Protein AF-A0A967H856-F1 (afdb_monomer_lite)

Secondary structure (DSSP, 8-state):
---HHHHHHHTT--TTS--EEEE-S-GGGS-HHHHHHHHHHHHHHSPTT-EEEE--PPTTS--

Radius of gyration: 13.35 Å; chains: 1; bounding box: 32×23×29 Å

Structure (mmCIF, N/CA/C/O backbone):
data_AF-A0A967H856-F1
#
_entry.id   AF-A0A967H856-F1
#
loop_
_atom_site.group_PDB
_atom_site.id
_atom_site.type_symbol
_atom_site.label_atom_id
_atom_site.label_alt_id
_atom_site.label_comp_id
_atom_site.label_asym_id
_atom_site.label_entity_id
_atom_site.label_seq_id
_atom_site.pdbx_PDB_ins_code
_atom_site.Cartn_x
_atom_site.Cartn_y
_atom_site.Cartn_z
_atom_site.occupancy
_atom_site.B_iso_or_equiv
_atom_site.auth_seq_id
_atom_site.auth_comp_id
_atom_site.auth_asym_id
_atom_site.auth_atom_id
_atom_site.pdbx_PDB_model_num
ATOM 1 N N . HIS A 1 1 ? 6.399 -14.804 11.775 1.00 54.88 1 HIS A N 1
ATOM 2 C CA . HIS A 1 1 ? 5.459 -13.941 11.039 1.00 54.88 1 HIS A CA 1
ATOM 3 C C . HIS A 1 1 ? 6.176 -13.536 9.771 1.00 54.88 1 HIS A C 1
ATOM 5 O O . HIS A 1 1 ? 7.283 -13.022 9.888 1.00 54.88 1 HIS A O 1
ATOM 11 N N . ASP A 1 2 ? 5.623 -13.861 8.608 1.00 60.94 2 ASP A N 1
ATOM 12 C CA . ASP A 1 2 ? 6.274 -13.561 7.334 1.00 60.94 2 ASP A CA 1
ATOM 13 C C . ASP A 1 2 ? 6.179 -12.061 7.053 1.00 60.94 2 ASP A C 1
ATOM 15 O O . ASP A 1 2 ? 5.109 -11.463 7.182 1.00 60.94 2 ASP A O 1
ATOM 19 N N . ASP A 1 3 ? 7.302 -11.433 6.701 1.00 84.31 3 ASP A N 1
ATOM 20 C CA . ASP A 1 3 ? 7.284 -10.044 6.248 1.00 84.31 3 ASP A CA 1
ATOM 21 C C . ASP A 1 3 ? 6.697 -10.009 4.834 1.00 84.31 3 ASP A C 1
ATOM 23 O O . ASP A 1 3 ? 7.343 -10.419 3.867 1.00 84.31 3 ASP A O 1
ATOM 27 N N . LEU A 1 4 ? 5.469 -9.498 4.715 1.00 82.62 4 LEU A N 1
ATOM 28 C CA . LEU A 1 4 ? 4.748 -9.352 3.449 1.00 82.62 4 LEU A CA 1
ATOM 29 C C . LEU A 1 4 ? 5.600 -8.694 2.353 1.00 82.62 4 LEU A C 1
ATOM 31 O O . LEU A 1 4 ? 5.487 -9.057 1.185 1.00 82.62 4 LEU A O 1
ATOM 35 N N . ARG A 1 5 ? 6.472 -7.741 2.703 1.00 83.94 5 ARG A N 1
ATOM 36 C CA . ARG A 1 5 ? 7.322 -7.046 1.725 1.00 83.94 5 ARG A CA 1
ATOM 37 C C . ARG A 1 5 ? 8.345 -7.993 1.117 1.00 83.94 5 ARG A C 1
ATOM 39 O O . ARG A 1 5 ? 8.576 -7.948 -0.088 1.00 83.94 5 ARG A O 1
ATOM 46 N N . MET A 1 6 ? 8.943 -8.836 1.956 1.00 87.06 6 MET A N 1
ATOM 47 C CA . MET A 1 6 ? 9.909 -9.842 1.526 1.00 87.06 6 MET A CA 1
ATOM 48 C C . MET A 1 6 ? 9.229 -10.915 0.682 1.00 87.06 6 MET A C 1
ATOM 50 O O . MET A 1 6 ? 9.758 -11.268 -0.368 1.00 87.06 6 MET A O 1
ATOM 54 N N . ALA A 1 7 ? 8.039 -11.365 1.091 1.00 91.25 7 ALA 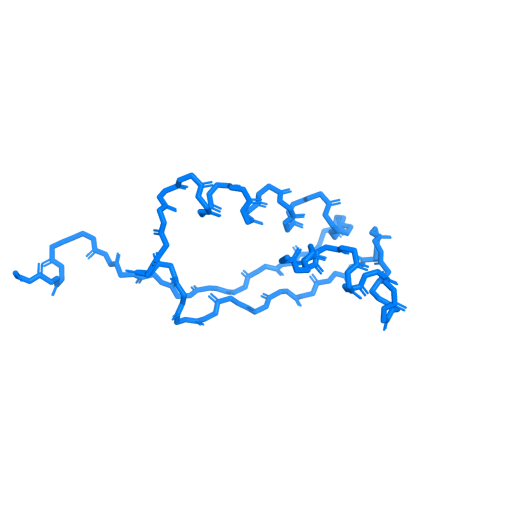A N 1
ATOM 55 C CA . ALA A 1 7 ? 7.255 -12.342 0.338 1.00 91.25 7 ALA A CA 1
ATOM 56 C C . ALA A 1 7 ? 6.866 -11.818 -1.055 1.00 91.25 7 ALA A C 1
ATOM 58 O O . ALA A 1 7 ? 7.089 -12.500 -2.047 1.00 91.25 7 ALA A O 1
ATOM 59 N N . LEU A 1 8 ? 6.386 -10.571 -1.154 1.00 90.56 8 LEU A N 1
ATOM 60 C CA . LEU A 1 8 ? 6.050 -9.954 -2.441 1.00 90.56 8 LEU A CA 1
ATOM 61 C C . LEU A 1 8 ? 7.250 -9.931 -3.394 1.00 90.56 8 LEU A C 1
ATOM 63 O O . LEU A 1 8 ? 7.113 -10.298 -4.558 1.00 90.56 8 LEU A O 1
ATOM 67 N N . VAL A 1 9 ? 8.422 -9.496 -2.917 1.00 90.94 9 VAL A N 1
ATOM 68 C CA . VAL A 1 9 ? 9.642 -9.449 -3.743 1.00 90.94 9 VAL A CA 1
ATOM 69 C C . VAL A 1 9 ? 10.086 -10.853 -4.153 1.00 90.94 9 VAL A C 1
ATOM 71 O O . VAL A 1 9 ? 10.468 -11.044 -5.306 1.00 90.94 9 VAL A O 1
ATOM 74 N N . ALA A 1 10 ? 10.015 -11.825 -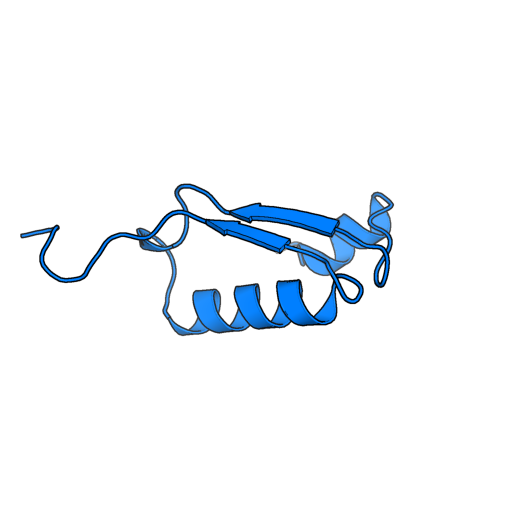3.239 1.00 93.56 10 ALA A N 1
ATOM 75 C CA . ALA A 1 10 ? 10.341 -13.219 -3.533 1.00 93.56 10 ALA A CA 1
ATOM 76 C C . ALA A 1 10 ? 9.430 -13.810 -4.625 1.00 93.56 10 ALA A C 1
ATOM 78 O O . ALA A 1 10 ? 9.922 -14.522 -5.497 1.00 93.56 10 ALA A O 1
ATOM 79 N N . ASP A 1 11 ? 8.153 -13.424 -4.643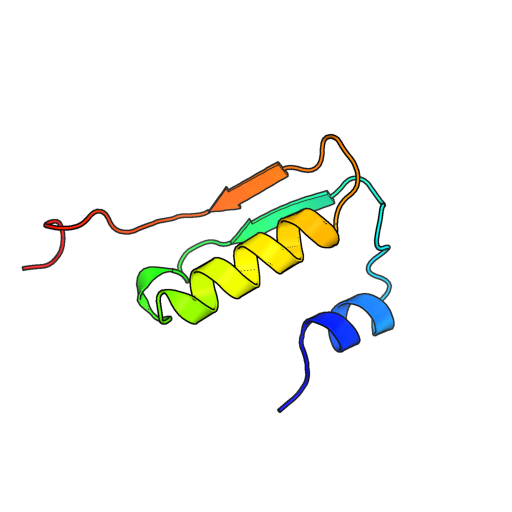 1.00 94.38 11 ASP A N 1
ATOM 80 C CA . ASP A 1 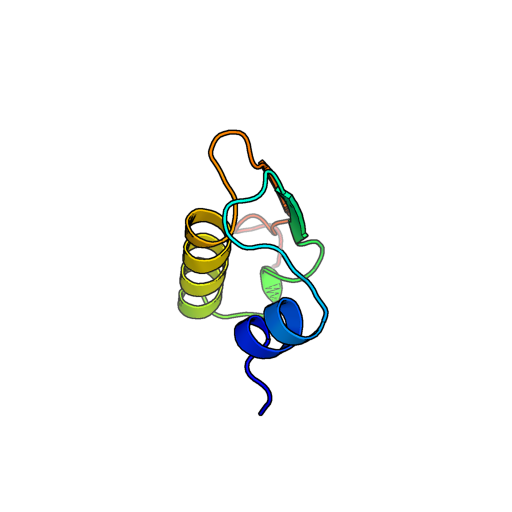11 ? 7.161 -13.855 -5.637 1.00 94.38 11 ASP A CA 1
ATOM 81 C C . ASP A 1 11 ? 7.144 -12.988 -6.914 1.00 94.38 11 ASP A C 1
ATOM 83 O O . ASP A 1 11 ? 6.245 -13.097 -7.750 1.00 94.38 11 ASP A O 1
ATOM 87 N N . GLY A 1 12 ? 8.154 -12.134 -7.112 1.00 94.62 12 GLY A N 1
ATOM 88 C CA . GLY A 1 12 ? 8.363 -11.414 -8.372 1.00 94.62 12 GLY A CA 1
ATOM 89 C C . GLY A 1 12 ? 7.773 -10.006 -8.428 1.00 94.62 12 GLY A C 1
ATOM 90 O O . GLY A 1 12 ? 7.750 -9.394 -9.499 1.00 94.62 12 GLY A O 1
ATOM 91 N N . PHE A 1 13 ? 7.341 -9.438 -7.299 1.00 94.06 13 PHE A N 1
ATOM 92 C CA . PHE A 1 13 ? 7.012 -8.017 -7.240 1.00 94.06 13 PHE A CA 1
ATOM 93 C C . PHE A 1 13 ? 8.244 -7.153 -7.557 1.00 94.06 13 PHE A C 1
ATOM 95 O O . PHE A 1 13 ? 9.230 -7.120 -6.815 1.00 94.06 13 PHE A O 1
ATOM 102 N N . GLN A 1 14 ? 8.165 -6.398 -8.653 1.00 94.06 14 GLN A N 1
ATOM 103 C CA . GLN A 1 14 ? 9.244 -5.528 -9.112 1.00 94.06 14 GLN A CA 1
ATOM 104 C C . GLN A 1 14 ? 9.168 -4.159 -8.428 1.00 94.06 14 GLN A C 1
ATOM 106 O O . GLN A 1 14 ? 8.388 -3.285 -8.818 1.00 94.06 14 GLN A O 1
ATOM 111 N N . ARG A 1 15 ? 10.013 -3.940 -7.416 1.00 92.19 15 ARG A N 1
ATOM 112 C CA . ARG A 1 15 ? 10.149 -2.613 -6.797 1.00 92.19 15 ARG A CA 1
ATOM 113 C C . ARG A 1 15 ? 10.603 -1.580 -7.826 1.00 92.19 15 ARG A C 1
ATOM 115 O O . ARG A 1 15 ? 11.467 -1.854 -8.653 1.00 92.19 15 ARG A O 1
ATOM 122 N N . GLY A 1 16 ? 10.034 -0.381 -7.754 1.00 93.12 16 GLY A N 1
ATOM 123 C CA . GLY A 1 16 ? 10.339 0.700 -8.690 1.00 93.12 16 GLY A CA 1
ATOM 124 C C . GLY A 1 16 ? 9.699 0.536 -10.072 1.00 93.12 16 GLY A C 1
ATOM 125 O O . GLY A 1 16 ? 9.910 1.394 -10.924 1.00 93.12 16 GLY A O 1
ATOM 126 N N . ALA A 1 17 ? 8.890 -0.504 -10.300 1.00 95.19 17 ALA A N 1
ATOM 127 C CA . ALA A 1 17 ? 7.969 -0.551 -11.429 1.00 95.19 17 ALA A CA 1
ATOM 128 C C . ALA A 1 17 ? 6.703 0.261 -11.117 1.00 95.19 17 ALA A C 1
ATOM 130 O O . ALA A 1 17 ? 6.347 0.491 -9.956 1.00 95.19 17 ALA A O 1
ATOM 131 N N . ARG A 1 18 ? 6.022 0.744 -12.160 1.00 97.12 18 ARG A N 1
ATOM 132 C CA . ARG A 1 18 ? 4.742 1.432 -11.985 1.00 97.12 18 ARG A CA 1
ATOM 133 C C . ARG A 1 18 ? 3.689 0.417 -11.544 1.00 97.12 18 ARG A C 1
ATOM 135 O O . ARG A 1 18 ? 3.378 -0.502 -12.295 1.00 97.12 18 ARG A O 1
ATOM 142 N N . THR A 1 19 ? 3.099 0.645 -10.377 1.00 97.06 19 THR A N 1
ATOM 143 C CA . THR A 1 19 ? 2.215 -0.325 -9.722 1.00 97.06 19 THR A CA 1
ATOM 144 C C . THR A 1 19 ? 0.867 0.297 -9.383 1.00 97.06 19 THR A C 1
ATOM 146 O O . THR A 1 19 ? 0.769 1.466 -8.999 1.00 97.06 19 THR A O 1
ATOM 149 N N . PHE A 1 20 ? -0.189 -0.499 -9.522 1.00 97.12 20 PHE A N 1
ATOM 150 C CA . PHE A 1 20 ? -1.497 -0.197 -8.961 1.00 97.12 20 PHE A CA 1
ATOM 151 C C . PHE A 1 20 ? -1.723 -1.068 -7.722 1.00 97.12 20 PHE A C 1
ATOM 153 O O . PHE A 1 20 ? -1.685 -2.291 -7.819 1.00 97.12 20 PHE A O 1
ATOM 160 N N . PHE A 1 21 ? -1.945 -0.440 -6.570 1.00 96.69 21 PHE A N 1
ATOM 161 C CA . PHE A 1 21 ? -2.208 -1.120 -5.302 1.00 96.69 21 PHE A CA 1
ATOM 162 C C . PHE A 1 21 ? -3.707 -1.071 -4.989 1.00 96.69 21 PHE A C 1
ATOM 164 O O . PHE A 1 21 ? -4.308 0.003 -5.033 1.00 96.69 21 PHE A O 1
ATOM 171 N N . ALA A 1 22 ? -4.294 -2.214 -4.640 1.00 96.38 22 ALA A N 1
ATOM 172 C CA . ALA A 1 22 ? -5.653 -2.298 -4.112 1.00 96.38 22 ALA A CA 1
ATOM 173 C C . ALA A 1 22 ? -5.588 -2.631 -2.619 1.00 96.38 22 ALA A C 1
ATOM 175 O O . ALA A 1 22 ? -4.975 -3.627 -2.231 1.00 96.38 22 ALA A O 1
ATOM 176 N N . TRP A 1 23 ? -6.197 -1.790 -1.788 1.00 96.12 23 TRP A N 1
ATOM 177 C CA . TRP A 1 23 ? -6.171 -1.926 -0.335 1.00 96.12 23 TRP A CA 1
ATOM 178 C C . TRP A 1 23 ? -7.563 -1.698 0.257 1.00 96.12 23 TRP A C 1
ATOM 180 O O . TRP A 1 23 ? -7.868 -0.680 0.872 1.00 96.12 23 TRP A O 1
ATOM 190 N N . GLU A 1 24 ? -8.438 -2.668 0.026 1.00 96.88 24 GLU A N 1
ATOM 191 C CA . GLU A 1 24 ? -9.866 -2.575 0.327 1.00 96.88 24 GLU A CA 1
ATOM 192 C C . GLU A 1 24 ? -10.230 -3.388 1.571 1.00 96.88 24 GLU A C 1
ATOM 194 O O . GLU A 1 24 ? -9.725 -4.488 1.784 1.00 96.88 24 GLU A O 1
ATOM 199 N N . GLY A 1 25 ? -11.124 -2.852 2.398 1.00 94.69 25 GLY A N 1
ATOM 200 C CA . GLY A 1 25 ? -11.674 -3.540 3.560 1.00 94.69 25 GLY A CA 1
ATOM 201 C C . GLY A 1 25 ? -10.678 -3.798 4.690 1.00 94.69 25 GLY A C 1
ATOM 202 O O . GLY A 1 25 ? -10.933 -4.677 5.506 1.00 94.69 25 GLY A O 1
ATOM 203 N N . VAL A 1 26 ? -9.579 -3.041 4.803 1.00 94.94 26 VAL A N 1
ATOM 204 C CA . VAL A 1 26 ? -8.542 -3.296 5.830 1.00 94.94 26 VAL A CA 1
ATOM 205 C C . VAL A 1 26 ? -8.423 -2.201 6.888 1.00 94.94 26 VAL A C 1
ATOM 207 O O . VAL A 1 26 ? -8.238 -2.511 8.064 1.00 94.94 26 VAL A O 1
ATOM 210 N N . THR A 1 27 ? -8.512 -0.923 6.509 1.00 94.31 27 THR A N 1
ATOM 211 C CA . THR A 1 27 ? -8.082 0.193 7.373 1.00 94.31 27 THR A CA 1
ATOM 212 C C . THR A 1 27 ? -8.800 0.254 8.725 1.00 94.31 27 THR A C 1
ATOM 214 O O . THR A 1 27 ? -8.239 0.784 9.675 1.00 94.31 27 THR A O 1
ATOM 217 N N . GLN A 1 28 ? -10.023 -0.283 8.836 1.00 92.62 28 GLN A N 1
ATOM 218 C CA . GLN A 1 28 ? -10.795 -0.289 10.089 1.00 92.62 28 GLN A CA 1
ATOM 219 C C . GLN A 1 28 ? -10.373 -1.366 11.104 1.00 92.62 28 GLN A C 1
ATOM 221 O O . GLN A 1 28 ? -10.892 -1.376 12.216 1.00 92.62 28 GLN A O 1
ATOM 226 N N . TYR A 1 29 ? -9.454 -2.267 10.748 1.00 93.69 29 TYR A N 1
ATOM 227 C CA . TYR A 1 29 ? -9.005 -3.363 11.621 1.00 93.69 29 TYR A CA 1
ATOM 228 C C . TYR A 1 29 ? -7.579 -3.196 12.140 1.00 93.69 29 TYR A C 1
ATOM 230 O O . TYR A 1 29 ? -7.108 -4.015 12.927 1.00 93.69 29 TYR A O 1
ATOM 238 N N . ILE A 1 30 ? -6.869 -2.167 11.686 1.00 93.31 30 ILE A N 1
ATOM 239 C CA . ILE A 1 30 ? -5.456 -1.984 11.996 1.00 93.31 30 ILE A CA 1
ATOM 240 C C . ILE A 1 30 ? -5.221 -0.648 12.692 1.00 93.31 30 ILE A C 1
ATOM 242 O O . ILE A 1 30 ? -5.997 0.299 12.568 1.00 93.31 30 ILE A O 1
ATOM 246 N N . SER A 1 31 ? -4.128 -0.569 13.447 1.00 94.81 31 SER A N 1
ATOM 247 C CA . SER A 1 31 ? -3.761 0.660 14.142 1.00 94.81 31 SER A CA 1
ATOM 248 C C . SER A 1 31 ? -3.381 1.769 13.156 1.00 94.81 31 SER A C 1
ATOM 250 O O . SER A 1 31 ? -2.951 1.511 12.030 1.00 94.81 31 SER A O 1
ATOM 252 N N . ARG A 1 32 ? -3.442 3.027 13.611 1.00 93.31 32 ARG A N 1
ATOM 253 C CA . ARG A 1 32 ? -2.919 4.176 12.851 1.00 93.31 32 ARG A CA 1
ATOM 254 C C . ARG A 1 32 ? -1.465 3.964 12.419 1.00 93.31 32 ARG A C 1
ATOM 256 O O . ARG A 1 32 ? -1.135 4.204 11.268 1.00 93.31 32 ARG A O 1
ATOM 263 N N . GLN A 1 33 ? -0.630 3.435 13.312 1.00 95.88 33 GLN A N 1
ATOM 264 C CA . GLN A 1 33 ? 0.766 3.125 13.002 1.00 95.88 33 GLN A CA 1
ATOM 265 C C . GLN A 1 33 ? 0.893 2.118 11.849 1.00 95.88 33 GLN A C 1
ATOM 267 O O . GLN A 1 33 ? 1.752 2.274 10.984 1.00 95.88 33 GLN A O 1
ATOM 272 N N . ALA A 1 34 ? 0.036 1.094 11.812 1.00 93.62 34 ALA A N 1
ATOM 273 C CA . ALA A 1 34 ? 0.027 0.117 10.730 1.00 93.62 34 ALA A CA 1
ATOM 274 C C . ALA A 1 34 ? -0.473 0.725 9.406 1.00 93.62 34 ALA A C 1
ATOM 276 O O . ALA A 1 34 ? 0.047 0.372 8.344 1.00 93.62 34 ALA A O 1
ATOM 277 N N . ILE A 1 35 ? -1.419 1.672 9.457 1.00 94.88 35 ILE A N 1
ATOM 278 C CA . ILE A 1 35 ? -1.851 2.447 8.283 1.00 94.88 35 ILE A CA 1
ATOM 279 C C . ILE A 1 35 ? -0.675 3.246 7.717 1.00 94.88 35 ILE A C 1
ATOM 281 O O . ILE A 1 35 ? -0.352 3.106 6.536 1.00 94.88 35 ILE A O 1
ATOM 285 N N . ASP A 1 36 ? -0.000 4.027 8.562 1.00 95.19 36 ASP A N 1
ATOM 286 C CA . ASP A 1 36 ? 1.122 4.876 8.154 1.00 95.19 36 ASP A CA 1
ATOM 287 C C . ASP A 1 36 ? 2.270 4.032 7.575 1.00 95.19 36 ASP A C 1
ATOM 289 O O . ASP A 1 36 ? 2.812 4.346 6.513 1.00 95.19 36 ASP A O 1
ATOM 293 N N . ALA A 1 37 ? 2.587 2.898 8.210 1.00 93.81 37 ALA A N 1
ATOM 294 C CA . ALA A 1 37 ? 3.600 1.964 7.722 1.00 93.81 37 ALA A CA 1
ATOM 295 C C . ALA A 1 37 ? 3.230 1.324 6.370 1.00 93.81 37 ALA A C 1
ATOM 297 O O . ALA A 1 37 ? 4.114 1.061 5.547 1.00 93.81 37 ALA A O 1
ATOM 298 N N . THR A 1 38 ? 1.940 1.073 6.126 1.00 93.31 38 THR A N 1
ATOM 299 C CA . THR A 1 38 ? 1.445 0.524 4.853 1.00 93.31 38 THR A CA 1
ATOM 300 C C . THR A 1 38 ? 1.547 1.558 3.739 1.00 93.31 38 THR A C 1
ATOM 302 O O . THR A 1 38 ? 2.082 1.262 2.670 1.00 93.31 38 THR A O 1
ATOM 305 N N . LEU A 1 39 ? 1.114 2.793 3.996 1.00 94.06 39 LEU A N 1
ATOM 306 C CA . LEU A 1 39 ? 1.215 3.886 3.027 1.00 94.06 39 LEU A CA 1
ATOM 307 C C . LEU A 1 39 ? 2.677 4.231 2.704 1.00 94.06 39 LEU A C 1
ATOM 309 O O . LEU A 1 39 ? 3.012 4.421 1.534 1.00 94.06 39 LEU A O 1
ATOM 313 N N . ALA A 1 40 ? 3.564 4.237 3.704 1.00 94.06 40 ALA A N 1
ATOM 314 C CA . ALA A 1 40 ? 5.001 4.433 3.498 1.00 94.06 40 ALA A CA 1
ATOM 315 C C . ALA A 1 40 ? 5.621 3.317 2.640 1.00 94.06 40 ALA A C 1
ATOM 317 O O . ALA A 1 40 ? 6.455 3.576 1.765 1.00 94.06 40 ALA A O 1
ATOM 318 N N . PHE A 1 41 ? 5.193 2.068 2.844 1.00 91.94 41 PHE A N 1
ATOM 319 C CA . PHE A 1 41 ? 5.600 0.968 1.978 1.00 91.94 41 PHE A CA 1
ATOM 320 C C . PHE A 1 41 ? 5.116 1.180 0.541 1.00 91.94 41 PHE A C 1
ATOM 322 O O . PHE A 1 41 ? 5.939 1.166 -0.366 1.00 91.94 41 PHE A O 1
ATOM 329 N N . ILE A 1 42 ? 3.825 1.447 0.329 1.00 93.31 42 ILE A N 1
ATOM 330 C CA . ILE A 1 42 ? 3.251 1.691 -1.006 1.00 93.31 42 ILE A CA 1
ATOM 331 C C . ILE A 1 42 ? 4.014 2.806 -1.736 1.00 93.31 42 ILE A C 1
ATOM 333 O O . ILE A 1 42 ? 4.425 2.628 -2.886 1.00 93.31 42 ILE A O 1
ATOM 337 N N . GLY A 1 43 ? 4.269 3.924 -1.048 1.00 93.12 43 GLY A N 1
ATOM 338 C CA . GLY A 1 43 ? 4.995 5.067 -1.602 1.00 93.12 43 GLY A CA 1
ATOM 339 C C . GLY A 1 43 ? 6.454 4.770 -1.961 1.00 93.12 43 GLY A C 1
ATOM 340 O O . GLY A 1 43 ? 6.971 5.347 -2.911 1.00 93.12 43 GLY A O 1
ATOM 341 N N . SER A 1 44 ? 7.112 3.852 -1.247 1.00 93.06 44 SER A N 1
ATOM 342 C CA . SER A 1 44 ? 8.505 3.447 -1.512 1.00 93.06 44 SER A CA 1
ATOM 343 C C . SER A 1 44 ? 8.640 2.192 -2.385 1.00 93.06 44 SER A C 1
ATOM 345 O O . SER A 1 44 ? 9.754 1.786 -2.732 1.00 93.06 44 SER A O 1
ATOM 347 N N . ALA A 1 45 ? 7.530 1.527 -2.703 1.00 93.19 45 ALA A N 1
ATOM 348 C CA . ALA A 1 45 ? 7.510 0.280 -3.456 1.00 93.19 45 ALA A CA 1
ATOM 349 C C . ALA A 1 45 ? 7.304 0.509 -4.959 1.00 93.19 45 ALA A C 1
ATOM 351 O O . ALA A 1 45 ? 7.948 -0.167 -5.762 1.00 93.19 45 ALA A O 1
ATOM 352 N N . GLY A 1 46 ? 6.426 1.440 -5.341 1.00 92.50 46 GLY A N 1
ATOM 353 C CA . GLY A 1 46 ? 6.133 1.758 -6.741 1.00 92.50 46 GLY A CA 1
ATOM 354 C C . GLY A 1 46 ? 7.009 2.873 -7.325 1.00 92.50 46 GLY A C 1
ATOM 355 O O . GLY A 1 46 ? 7.569 3.691 -6.600 1.00 92.50 46 GLY A O 1
ATOM 356 N N . ALA A 1 47 ? 7.092 2.941 -8.654 1.00 96.06 47 ALA A N 1
ATOM 357 C CA . ALA A 1 47 ? 7.669 4.084 -9.370 1.00 96.06 47 ALA A CA 1
ATOM 358 C C . ALA A 1 47 ? 6.745 5.312 -9.345 1.00 96.06 47 ALA A C 1
ATOM 360 O O . ALA A 1 47 ? 5.553 5.213 -9.028 1.00 96.06 47 ALA A O 1
ATOM 361 N N . ALA A 1 48 ? 7.262 6.457 -9.799 1.00 95.06 48 ALA A N 1
ATOM 362 C CA . ALA A 1 48 ? 6.439 7.620 -10.120 1.00 95.06 48 ALA A CA 1
ATOM 363 C C . ALA A 1 48 ? 5.265 7.237 -11.047 1.00 95.06 48 ALA A C 1
ATOM 365 O O . ALA A 1 48 ? 5.408 6.455 -11.987 1.00 95.06 48 ALA A O 1
ATOM 366 N N . GLY A 1 49 ? 4.076 7.771 -10.756 1.00 95.75 49 GLY A N 1
ATOM 367 C CA . GLY A 1 49 ? 2.845 7.441 -11.480 1.00 95.75 49 GLY A CA 1
ATOM 368 C C . GLY A 1 49 ? 2.131 6.168 -11.008 1.00 95.75 49 GLY A C 1
ATOM 369 O O . GLY A 1 49 ? 1.081 5.837 -11.571 1.00 95.75 49 GLY A O 1
ATOM 370 N N . SER A 1 50 ? 2.659 5.473 -9.995 1.00 97.44 50 SER A N 1
ATOM 371 C CA . SER A 1 50 ? 1.928 4.436 -9.254 1.00 97.44 50 SER A CA 1
ATOM 372 C C . SER A 1 50 ? 0.710 5.027 -8.543 1.00 97.44 50 SER A C 1
ATOM 374 O O . SER A 1 50 ? 0.672 6.221 -8.237 1.00 97.44 50 SER A O 1
ATO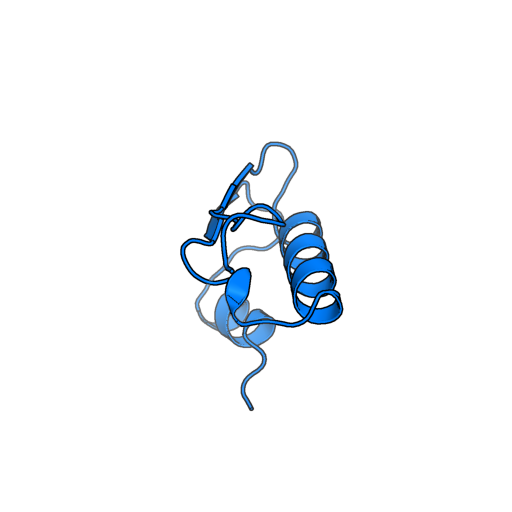M 376 N N . ARG A 1 51 ? -0.314 4.206 -8.304 1.00 97.12 51 ARG A N 1
ATOM 377 C CA . ARG A 1 51 ? -1.571 4.643 -7.675 1.00 97.12 51 ARG A CA 1
ATOM 378 C C . ARG A 1 51 ? -2.043 3.610 -6.663 1.00 97.12 51 ARG A C 1
ATOM 380 O O . ARG A 1 51 ? -1.773 2.425 -6.825 1.00 97.12 51 ARG A O 1
ATOM 387 N N . VAL A 1 52 ? -2.781 4.065 -5.658 1.00 97.00 52 VAL A N 1
ATOM 388 C CA . VAL A 1 52 ? -3.472 3.207 -4.694 1.00 97.00 52 VAL A CA 1
ATOM 389 C C . VAL A 1 52 ? -4.959 3.541 -4.692 1.00 97.00 52 VAL A C 1
ATOM 391 O O . VAL A 1 52 ? -5.326 4.718 -4.690 1.00 97.00 52 VAL A O 1
ATOM 394 N N . ALA A 1 53 ? -5.792 2.507 -4.713 1.00 97.69 53 ALA A N 1
ATOM 395 C CA . ALA A 1 53 ? -7.198 2.575 -4.338 1.00 97.69 53 ALA A CA 1
ATOM 396 C C . ALA A 1 53 ? -7.358 1.900 -2.972 1.00 97.69 53 ALA A C 1
ATOM 398 O O . ALA A 1 53 ? -6.762 0.845 -2.735 1.00 97.69 53 ALA A O 1
ATOM 399 N N . PHE A 1 54 ? -8.083 2.550 -2.065 1.00 96.50 54 PHE A N 1
ATOM 400 C CA . PHE A 1 54 ? -8.352 2.016 -0.737 1.00 96.50 54 PHE A CA 1
ATOM 401 C C . PHE A 1 54 ? -9.707 2.494 -0.211 1.00 96.50 54 PHE A C 1
ATOM 403 O O . PHE A 1 54 ? -10.119 3.631 -0.462 1.00 96.50 54 PHE A O 1
ATOM 410 N N . SER A 1 55 ? -10.356 1.654 0.590 1.00 95.06 55 SER A N 1
ATOM 411 C CA . SER A 1 55 ? -11.532 2.020 1.384 1.00 95.06 55 SER A CA 1
ATOM 412 C C . SER A 1 55 ? -11.114 2.561 2.745 1.00 95.06 55 SER A C 1
ATOM 414 O O . SER A 1 55 ? -10.161 2.055 3.338 1.00 95.06 55 SER A O 1
ATOM 416 N N . TYR A 1 56 ? -11.893 3.484 3.304 1.00 92.81 56 TYR A N 1
ATOM 417 C CA . TYR A 1 56 ? -11.772 3.870 4.706 1.00 92.81 56 TYR A CA 1
ATOM 418 C C . TYR A 1 56 ? -13.140 4.106 5.340 1.00 92.81 56 TYR A C 1
ATOM 420 O O . TYR A 1 56 ? -14.091 4.528 4.681 1.00 92.81 56 TYR A O 1
ATOM 428 N N .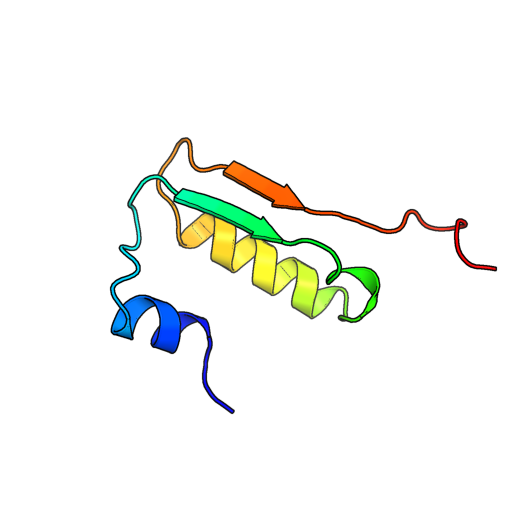 VAL A 1 57 ? -13.222 3.873 6.649 1.00 90.25 57 VAL A N 1
ATOM 429 C CA . VAL A 1 57 ? -14.389 4.247 7.450 1.00 90.25 57 VAL A CA 1
ATOM 430 C C . VAL A 1 57 ? -14.158 5.649 7.998 1.00 90.25 57 VAL A C 1
ATOM 432 O O . VAL A 1 57 ? -13.158 5.918 8.667 1.00 90.25 57 VAL A O 1
ATOM 435 N N . ARG A 1 58 ? -15.074 6.571 7.699 1.00 87.38 58 ARG A N 1
ATOM 436 C CA . ARG A 1 58 ? -15.016 7.934 8.232 1.00 87.38 58 ARG A CA 1
ATOM 437 C C . ARG A 1 58 ? -15.338 7.918 9.729 1.00 87.38 58 ARG A C 1
ATOM 439 O O . ARG A 1 58 ? -16.260 7.233 10.164 1.00 87.38 58 ARG A O 1
ATOM 446 N N . ALA A 1 59 ? -14.613 8.723 10.504 1.00 79.38 59 ALA A N 1
ATOM 447 C CA . ALA A 1 59 ? -14.941 8.955 11.908 1.00 79.38 59 ALA A CA 1
ATOM 448 C C . ALA A 1 59 ? -16.412 9.397 12.055 1.00 79.38 59 ALA A C 1
ATOM 450 O O . ALA A 1 59 ? -16.867 10.274 11.318 1.00 79.38 59 ALA A O 1
ATOM 451 N N . GLY A 1 60 ? -17.141 8.770 12.984 1.00 78.81 60 GLY A N 1
ATOM 452 C CA . GLY A 1 60 ? -18.564 9.035 13.237 1.00 78.81 60 GLY A CA 1
ATOM 453 C C . GLY A 1 60 ? -19.559 8.206 12.413 1.00 78.81 60 GLY A C 1
ATOM 454 O O . GLY A 1 60 ? -20.757 8.420 12.548 1.00 78.81 60 GLY A O 1
ATOM 455 N N . VAL A 1 61 ? -19.100 7.273 11.569 1.00 77.38 61 VAL A N 1
ATOM 456 C CA . VAL A 1 61 ? -19.985 6.315 10.864 1.00 77.38 61 VAL A CA 1
ATOM 457 C C . VAL A 1 61 ? -20.297 5.078 11.716 1.00 77.38 61 VAL A C 1
ATOM 459 O O . VAL A 1 61 ? -21.316 4.430 11.507 1.00 77.38 61 VAL A O 1
ATOM 462 N N . VAL A 1 62 ? -19.444 4.762 12.692 1.00 62.41 62 VAL A N 1
ATOM 463 C CA . VAL A 1 62 ? -19.668 3.684 13.663 1.00 62.41 62 VAL A CA 1
ATOM 464 C C . VAL A 1 62 ? -20.015 4.336 14.999 1.00 62.41 62 VAL A C 1
ATOM 466 O O . VAL A 1 62 ? -19.252 5.183 15.469 1.00 62.41 62 VAL A O 1
ATOM 469 N N . ALA A 1 63 ? -21.195 3.996 15.524 1.00 57.59 63 ALA A N 1
ATOM 470 C CA . ALA A 1 63 ? -21.709 4.420 16.825 1.00 57.59 63 ALA A CA 1
ATOM 471 C C . ALA A 1 63 ? -21.083 3.614 17.970 1.00 57.59 63 ALA A C 1
ATOM 473 O O . ALA A 1 63 ? -20.777 2.421 17.740 1.00 57.59 63 ALA A O 1
#

Foldseek 3Di:
DDDPVVVCVVVPQQFAAAEEAEAEPPPVPDDPVVVVVVVVCQVRRYHPNHYYDYDDDDPPPPD

pLDDT: mean 90.67, std 9.4, range [54.88, 97.69]

Sequence (63 aa):
HDDLRMALVADGFQRGARTFFAWEGVTQYISRQAIDATLAFIGSAGAAGSRVAFSYVRAGVVA